Protein AF-R6AWK9-F1 (afdb_monomer)

Secondary structure (DSSP, 8-state):
-----S-SEEEEEEEETTEEEEEEEEGGGTTTPSPTT--EEEEEEEE-SS-SSPPHHHHHHHHHHHHHHHHHH-TTEEEEEEESSEEEEEEEES-HHHHHHHHHHHTT--SSEEEEEEEE-TT-HIIIIIIS--HHHHHHHHHHHHHHHHHHTT--SS--PPP-------

Nearest PDB structures (foldseek):
  2jgb-assembly1_A  TM=4.799E-01  e=4.694E-03  Homo sapiens
  5nvl-assembly1_A  TM=5.128E-01  e=9.005E-03  Homo sapiens
  5nvl-assembly2_C  TM=4.703E-01  e=2.323E-02  Homo sapiens
  2xqc-assembly1_A  TM=4.154E-01  e=2.064E-02  Deinococcus radiodurans
  7mp7-assembly1_A  TM=6.029E-01  e=1.847E-01  Thermus thermophilus

Mean predicted aligned error: 6.49 Å

Foldseek 3Di:
DDPPDDDQKDWFWDDDPNAIKIKIFRNVCPVCPPPPLQQKKKKKKKFFPPFWFQDPVSVVVVVVLVVVLCVLQPPQWTIWMDGRGIIMTIGGDRDVVSVVVNVVSCVVDDRIDIDMDMDGHRRPCCNPPPRDDDPVRVVVVVVVVVVVVCVVVVHDPDDDDDDDDDDDDD

Radius of gyration: 19.21 Å; Cα contacts (8 Å, |Δi|>4): 221; chains: 1; bounding box: 45×50×57 Å

pLDDT: mean 90.16, std 11.57, range [30.81, 98.31]

Structure (mmCIF, N/CA/C/O backbone):
data_AF-R6AWK9-F1
#
_entry.id   AF-R6AWK9-F1
#
loop_
_atom_site.group_PDB
_atom_site.id
_atom_site.type_symbol
_atom_site.label_atom_id
_atom_site.label_alt_id
_atom_site.label_comp_id
_atom_site.label_asym_id
_atom_site.label_entity_id
_atom_site.label_seq_id
_atom_site.pdbx_PDB_ins_code
_atom_site.Cartn_x
_atom_site.Cartn_y
_atom_site.Cartn_z
_atom_site.occupancy
_atom_site.B_iso_or_equiv
_atom_site.auth_seq_id
_atom_site.auth_comp_id
_atom_site.auth_asym_id
_atom_site.auth_atom_id
_atom_site.pdbx_PDB_model_num
ATOM 1 N N . MET A 1 1 ? -1.407 -30.445 -7.935 1.00 33.72 1 MET A N 1
ATOM 2 C CA . MET A 1 1 ? -0.566 -29.882 -6.856 1.00 33.72 1 MET A CA 1
ATOM 3 C C . MET A 1 1 ? 0.282 -28.760 -7.434 1.00 33.72 1 MET A C 1
ATOM 5 O O . MET A 1 1 ? 1.354 -29.015 -7.967 1.00 33.72 1 MET A O 1
ATOM 9 N N . THR A 1 2 ? -0.215 -27.529 -7.399 1.00 30.81 2 THR A N 1
ATOM 10 C CA . THR A 1 2 ? 0.524 -26.345 -7.852 1.00 30.81 2 THR A CA 1
ATOM 11 C C . THR A 1 2 ? 1.154 -25.680 -6.636 1.00 30.81 2 THR A C 1
ATOM 13 O O . THR A 1 2 ? 0.477 -25.080 -5.807 1.00 30.81 2 THR A O 1
ATOM 16 N N . LYS A 1 3 ? 2.473 -25.846 -6.503 1.00 36.47 3 LYS A N 1
ATOM 17 C CA . LYS A 1 3 ? 3.303 -25.050 -5.599 1.00 36.47 3 LYS A CA 1
ATOM 18 C C . LYS A 1 3 ? 3.297 -23.604 -6.100 1.00 36.47 3 LYS A C 1
ATOM 20 O O . LYS A 1 3 ? 4.103 -23.259 -6.959 1.00 36.47 3 LYS A O 1
ATOM 25 N N . THR A 1 4 ? 2.426 -22.763 -5.556 1.00 37.47 4 THR A N 1
ATOM 26 C CA . THR A 1 4 ? 2.504 -21.309 -5.746 1.00 37.47 4 THR A CA 1
ATOM 27 C C . THR A 1 4 ? 2.971 -20.680 -4.441 1.00 37.47 4 THR A C 1
ATOM 29 O O . THR A 1 4 ? 2.187 -20.155 -3.663 1.00 37.47 4 THR A O 1
ATOM 32 N N . SER A 1 5 ? 4.270 -20.768 -4.162 1.00 45.22 5 SER A N 1
ATOM 33 C CA . SER A 1 5 ? 4.887 -19.916 -3.144 1.00 45.22 5 SER A CA 1
ATOM 34 C C . SER A 1 5 ? 6.194 -19.348 -3.682 1.00 45.22 5 SER A C 1
ATOM 36 O O . SER A 1 5 ? 7.270 -19.925 -3.522 1.00 45.22 5 SER A O 1
ATOM 38 N N . LYS A 1 6 ? 6.083 -18.201 -4.345 1.00 45.41 6 LYS A N 1
ATOM 39 C CA . LYS A 1 6 ? 7.166 -17.235 -4.526 1.00 45.41 6 LYS A CA 1
ATOM 40 C C . LYS A 1 6 ? 6.517 -15.860 -4.389 1.00 45.41 6 LYS A C 1
ATOM 42 O O . LYS A 1 6 ? 5.801 -15.455 -5.289 1.00 45.41 6 LYS A O 1
ATOM 47 N N . ASN A 1 7 ? 6.677 -15.279 -3.197 1.00 53.97 7 ASN A N 1
ATOM 48 C CA . ASN A 1 7 ? 6.153 -14.001 -2.703 1.00 53.97 7 ASN A CA 1
ATOM 49 C C . ASN A 1 7 ? 4.772 -13.581 -3.220 1.00 53.97 7 ASN A C 1
ATOM 51 O O . ASN A 1 7 ? 4.637 -13.000 -4.287 1.00 53.97 7 ASN A O 1
ATOM 55 N N . ALA A 1 8 ? 3.757 -13.786 -2.375 1.00 85.25 8 ALA A N 1
ATOM 56 C CA . ALA A 1 8 ? 2.428 -13.204 -2.553 1.00 85.25 8 ALA A CA 1
ATOM 57 C C . ALA A 1 8 ? 2.466 -11.673 -2.721 1.00 85.25 8 ALA A C 1
ATOM 59 O O . ALA A 1 8 ? 1.568 -11.112 -3.325 1.00 85.25 8 ALA A O 1
ATOM 60 N N . TRP A 1 9 ? 3.513 -11.000 -2.244 1.00 93.38 9 TRP A N 1
ATOM 61 C CA . TRP A 1 9 ? 3.660 -9.552 -2.329 1.00 93.38 9 TRP A CA 1
ATOM 62 C C . TRP A 1 9 ? 4.438 -9.117 -3.569 1.00 93.38 9 TRP A C 1
ATOM 64 O O . TRP A 1 9 ? 5.547 -9.597 -3.807 1.00 93.38 9 TRP A O 1
ATOM 74 N N . LEU A 1 10 ? 3.878 -8.162 -4.310 1.00 94.81 10 LEU A N 1
ATOM 75 C CA . LEU A 1 10 ? 4.542 -7.480 -5.417 1.00 94.81 10 LEU A CA 1
ATOM 76 C C . LEU A 1 10 ? 4.878 -6.043 -5.027 1.00 94.81 10 LEU A C 1
ATOM 78 O O . LEU A 1 10 ? 4.034 -5.343 -4.469 1.00 94.81 10 LEU A O 1
ATOM 82 N N . GLU A 1 11 ? 6.079 -5.601 -5.392 1.00 95.00 11 GLU A N 1
ATOM 83 C CA . GLU A 1 11 ? 6.504 -4.204 -5.319 1.00 95.00 11 GLU A CA 1
ATOM 84 C C . GLU A 1 11 ? 6.742 -3.650 -6.719 1.00 95.00 11 GLU A C 1
ATOM 86 O O . GLU A 1 11 ? 7.346 -4.317 -7.561 1.00 95.00 11 GLU A O 1
ATOM 91 N N . TYR A 1 12 ? 6.271 -2.432 -6.971 1.00 94.69 1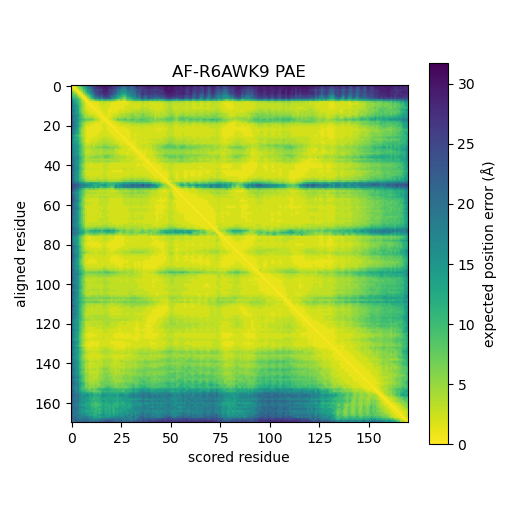2 TYR A N 1
ATOM 92 C CA . TYR A 1 12 ? 6.495 -1.754 -8.241 1.00 94.69 12 TYR A CA 1
ATOM 93 C C . TYR A 1 12 ? 6.446 -0.235 -8.080 1.00 94.69 12 TYR A C 1
ATOM 95 O O . TYR A 1 12 ? 5.699 0.286 -7.256 1.00 94.69 12 TYR A O 1
ATOM 103 N N . ASP A 1 13 ? 7.231 0.479 -8.882 1.00 93.56 13 ASP A N 1
ATOM 104 C CA . ASP A 1 13 ? 7.221 1.940 -8.903 1.00 93.56 13 ASP A CA 1
ATOM 105 C C . ASP A 1 13 ? 6.253 2.431 -9.998 1.00 93.56 13 ASP A C 1
ATOM 107 O O . ASP A 1 13 ? 6.212 1.883 -11.105 1.00 93.56 13 ASP A O 1
ATOM 111 N N . TRP A 1 14 ? 5.442 3.446 -9.695 1.00 93.62 14 TRP A N 1
ATOM 112 C CA . TRP A 1 14 ? 4.508 4.068 -10.635 1.00 93.62 14 TRP A CA 1
ATOM 113 C C . TRP A 1 14 ? 4.252 5.536 -10.285 1.00 93.62 14 TRP A C 1
ATOM 115 O O . TRP A 1 14 ? 4.554 5.991 -9.182 1.00 93.62 14 TRP A O 1
ATOM 125 N N . LYS A 1 15 ? 3.664 6.292 -11.217 1.00 92.50 15 LYS A N 1
ATOM 126 C CA . LYS A 1 15 ? 3.282 7.683 -10.961 1.00 92.50 15 LYS A CA 1
ATOM 127 C C . LYS A 1 15 ? 1.963 7.764 -10.192 1.00 92.50 15 LYS A C 1
ATOM 129 O O . LYS A 1 15 ? 0.977 7.143 -10.589 1.00 92.50 15 LYS A O 1
ATOM 134 N N . LEU A 1 16 ? 1.936 8.577 -9.141 1.00 90.62 16 LEU A N 1
ATOM 135 C CA . LEU A 1 16 ? 0.729 8.973 -8.418 1.00 90.62 16 LEU A CA 1
ATOM 136 C C . LEU A 1 16 ? 0.690 10.501 -8.360 1.00 90.62 16 LEU A C 1
ATOM 138 O O . LEU A 1 16 ? 1.648 11.118 -7.904 1.00 90.62 16 LEU A O 1
ATOM 142 N N . ASP A 1 17 ? -0.381 11.106 -8.877 1.00 87.44 17 ASP A N 1
ATOM 143 C CA . ASP A 1 17 ? -0.562 12.566 -8.936 1.00 87.44 17 ASP A CA 1
ATOM 144 C C . ASP A 1 17 ? 0.644 13.325 -9.533 1.00 87.44 17 ASP A C 1
ATOM 146 O O . ASP A 1 17 ? 1.016 14.411 -9.099 1.00 87.44 17 ASP A O 1
ATOM 150 N N . GLY A 1 18 ? 1.295 12.724 -10.537 1.00 87.19 18 GLY A N 1
ATOM 151 C CA . GLY A 1 18 ? 2.483 13.274 -11.206 1.00 87.19 18 GLY A CA 1
ATOM 152 C C . GLY A 1 18 ? 3.816 13.029 -10.482 1.00 87.19 18 GLY A C 1
ATOM 153 O O . GLY A 1 18 ? 4.871 13.196 -11.094 1.00 87.19 18 GLY A O 1
ATOM 154 N N . GLY A 1 19 ? 3.791 12.574 -9.226 1.00 90.81 19 GLY A N 1
ATOM 155 C CA . GLY A 1 19 ? 4.973 12.214 -8.439 1.00 90.81 19 GLY A CA 1
ATOM 156 C C . GLY A 1 19 ? 5.344 10.734 -8.540 1.00 90.81 19 GLY A C 1
ATOM 157 O O . GLY A 1 19 ? 4.528 9.902 -8.933 1.00 90.81 19 GLY A O 1
ATOM 158 N N . ASP A 1 20 ? 6.586 10.401 -8.185 1.00 94.31 20 ASP A N 1
ATOM 159 C CA . ASP A 1 20 ? 7.020 9.008 -8.041 1.00 94.31 20 ASP A CA 1
ATOM 160 C C . ASP A 1 20 ? 6.477 8.393 -6.753 1.00 94.31 20 ASP A C 1
ATOM 162 O O . ASP A 1 20 ? 6.555 8.989 -5.674 1.00 94.31 20 ASP A O 1
ATOM 166 N N . ALA A 1 21 ? 5.947 7.180 -6.875 1.00 96.50 21 ALA A N 1
ATOM 167 C CA . ALA A 1 21 ? 5.460 6.398 -5.759 1.00 96.50 21 ALA A CA 1
ATOM 168 C C . ALA A 1 21 ? 5.815 4.920 -5.937 1.00 96.50 21 ALA A C 1
ATOM 170 O O . ALA A 1 21 ? 5.833 4.385 -7.046 1.00 96.50 21 ALA A O 1
ATOM 171 N N . ARG A 1 22 ? 6.053 4.247 -4.819 1.00 96.88 22 ARG A N 1
ATOM 172 C CA . ARG A 1 22 ? 6.215 2.805 -4.736 1.00 96.88 22 ARG A CA 1
ATOM 173 C C . ARG A 1 22 ? 4.931 2.182 -4.225 1.00 96.88 22 ARG A C 1
ATOM 175 O O . ARG A 1 22 ? 4.391 2.593 -3.205 1.00 96.88 22 ARG A O 1
ATOM 182 N N . PHE A 1 23 ? 4.463 1.169 -4.925 1.00 97.50 23 PHE A N 1
ATOM 183 C CA . PHE A 1 23 ? 3.316 0.362 -4.557 1.00 97.50 23 PHE A CA 1
ATOM 184 C C . PHE A 1 23 ? 3.823 -0.966 -4.010 1.00 97.50 23 PHE A C 1
ATOM 186 O O . PHE A 1 23 ? 4.741 -1.561 -4.575 1.00 97.50 23 PHE A O 1
ATOM 193 N N . ARG A 1 24 ? 3.193 -1.454 -2.943 1.00 97.12 24 ARG A N 1
ATOM 194 C CA . ARG A 1 24 ? 3.345 -2.829 -2.463 1.00 97.12 24 ARG A CA 1
ATOM 195 C C . ARG A 1 24 ? 1.955 -3.421 -2.279 1.00 97.12 24 ARG A C 1
ATOM 197 O O . ARG A 1 24 ? 1.129 -2.814 -1.607 1.00 97.12 24 ARG A O 1
ATOM 204 N N . VAL A 1 25 ? 1.681 -4.584 -2.859 1.00 97.00 25 VAL A N 1
ATOM 205 C CA . VAL A 1 25 ? 0.333 -5.181 -2.863 1.00 97.00 25 VAL A CA 1
ATOM 206 C C . VAL A 1 25 ? 0.386 -6.696 -2.705 1.00 97.00 25 VAL A C 1
ATOM 208 O O . VAL A 1 25 ? 1.285 -7.346 -3.242 1.00 97.00 25 VAL A O 1
ATOM 211 N N . ASP A 1 26 ? -0.570 -7.256 -1.963 1.00 95.19 26 ASP A N 1
ATOM 212 C CA . ASP A 1 26 ? -0.749 -8.702 -1.847 1.00 95.19 26 ASP A CA 1
ATOM 213 C C . ASP A 1 26 ? -1.480 -9.233 -3.087 1.00 95.19 26 ASP A C 1
ATOM 215 O O . ASP A 1 26 ? -2.690 -9.074 -3.247 1.00 95.19 26 ASP A O 1
ATOM 219 N N . MET A 1 27 ? -0.736 -9.873 -3.981 1.00 94.12 27 MET A N 1
ATOM 220 C CA . MET A 1 27 ? -1.225 -10.492 -5.210 1.00 94.12 27 MET A CA 1
ATOM 221 C C . MET A 1 27 ? -2.027 -11.771 -4.954 1.00 94.12 27 MET A C 1
ATOM 223 O O . MET A 1 27 ? -2.771 -12.203 -5.834 1.00 94.12 27 MET A O 1
ATOM 227 N N . SER A 1 28 ? -1.895 -12.397 -3.779 1.00 92.56 28 SER A N 1
ATOM 228 C CA . SER A 1 28 ? -2.603 -13.646 -3.471 1.00 92.56 28 SER A CA 1
ATOM 229 C C . SER A 1 28 ? -4.107 -13.450 -3.279 1.00 92.56 28 SER A C 1
ATOM 231 O O . SER A 1 28 ? -4.873 -14.404 -3.406 1.00 92.56 28 SER A O 1
ATOM 233 N N . LEU A 1 29 ? -4.541 -12.210 -3.032 1.00 92.50 29 LEU A N 1
ATOM 234 C CA . LEU A 1 29 ? -5.946 -11.872 -2.825 1.00 92.50 29 LEU A CA 1
ATOM 235 C C . LEU A 1 29 ? -6.742 -11.775 -4.130 1.00 92.50 29 LEU A C 1
ATOM 237 O O . LEU A 1 29 ? -7.963 -11.848 -4.077 1.00 92.50 29 LEU A O 1
ATOM 241 N N . TYR A 1 30 ? -6.100 -11.681 -5.299 1.00 91.81 30 TYR A N 1
ATOM 242 C CA . TYR A 1 30 ? -6.796 -11.425 -6.568 1.00 91.81 30 TYR A CA 1
ATOM 243 C C . TYR A 1 30 ? -7.919 -12.422 -6.881 1.00 91.81 30 TYR A C 1
ATOM 245 O O . TYR A 1 30 ? -8.953 -12.032 -7.414 1.00 91.81 30 TYR A O 1
ATOM 253 N N . THR A 1 31 ? -7.736 -13.704 -6.547 1.00 90.06 31 THR A N 1
ATOM 254 C CA . THR A 1 31 ? -8.732 -14.750 -6.830 1.00 90.06 31 THR A CA 1
ATOM 255 C C . THR A 1 31 ? -9.849 -14.827 -5.797 1.00 90.06 31 THR A C 1
ATOM 257 O O . THR A 1 31 ? -10.912 -15.354 -6.106 1.00 90.06 31 THR A O 1
ATOM 260 N N . ASN A 1 32 ? -9.599 -14.349 -4.575 1.00 90.00 32 ASN A N 1
ATOM 261 C CA . ASN A 1 32 ? -10.479 -14.559 -3.421 1.00 90.00 32 ASN A CA 1
ATOM 262 C C . ASN A 1 32 ? -11.097 -13.252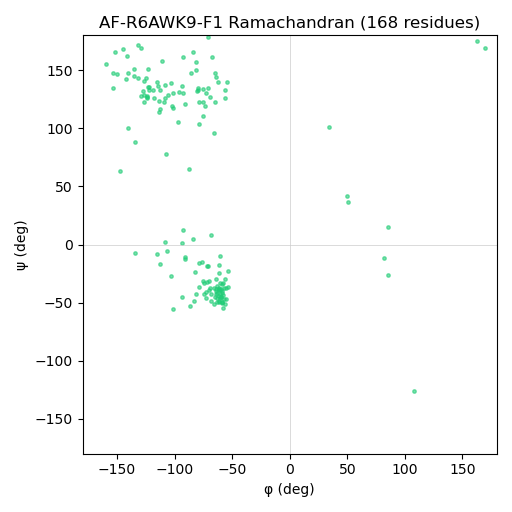 -2.896 1.00 90.00 32 ASN A C 1
ATOM 264 O O . ASN A 1 32 ? -11.943 -13.296 -2.010 1.00 90.00 32 ASN A O 1
ATOM 268 N N . ALA A 1 33 ? -10.661 -12.101 -3.408 1.00 91.38 33 ALA A N 1
ATOM 269 C CA . ALA A 1 33 ? -11.240 -10.799 -3.132 1.00 91.38 33 ALA A CA 1
ATOM 270 C C . ALA A 1 33 ? -12.429 -10.511 -4.074 1.00 91.38 33 ALA A C 1
ATOM 272 O O . ALA A 1 33 ? -12.381 -10.890 -5.246 1.00 91.38 33 ALA A O 1
ATOM 273 N N . PRO A 1 34 ? -13.456 -9.768 -3.628 1.00 94.69 34 PRO A N 1
ATOM 274 C CA . PRO A 1 34 ? -13.715 -9.352 -2.248 1.00 94.69 34 PRO A CA 1
ATOM 275 C C . PRO A 1 34 ? -13.949 -10.540 -1.308 1.00 94.69 34 PRO A C 1
ATOM 277 O O . PRO A 1 34 ? -14.636 -11.490 -1.673 1.00 94.69 34 PRO A O 1
ATOM 280 N N . ILE A 1 35 ? -13.404 -10.470 -0.092 1.00 92.62 35 ILE A N 1
ATOM 281 C CA . ILE A 1 35 ? -13.661 -11.479 0.943 1.00 92.62 35 ILE A CA 1
ATOM 282 C C . ILE A 1 35 ? -15.019 -11.183 1.587 1.00 92.62 35 ILE A C 1
ATOM 284 O O . ILE A 1 35 ? -15.300 -10.037 1.946 1.00 92.62 35 ILE A O 1
ATOM 288 N N . GLU A 1 36 ? -15.852 -12.212 1.744 1.00 90.56 36 GLU A N 1
ATOM 289 C CA . GLU A 1 36 ? -17.156 -12.095 2.401 1.00 90.56 36 GLU A CA 1
ATOM 290 C C . GLU A 1 36 ? -17.010 -11.525 3.824 1.00 90.56 36 GLU A C 1
ATOM 292 O O . GLU A 1 36 ? -16.136 -11.932 4.586 1.00 90.56 36 GLU A O 1
ATOM 297 N N . GLY A 1 37 ? -17.842 -10.536 4.163 1.00 90.06 37 GLY A N 1
ATOM 298 C CA . GLY A 1 37 ? -17.784 -9.809 5.436 1.00 90.06 37 GLY A CA 1
ATOM 299 C C . GLY A 1 37 ? -16.796 -8.634 5.466 1.00 90.06 37 GLY A C 1
ATOM 300 O O . GLY A 1 37 ? -17.051 -7.658 6.163 1.00 90.06 37 GLY A O 1
ATOM 301 N N . CYS A 1 38 ? -15.734 -8.642 4.655 1.00 93.38 38 CYS A N 1
ATOM 302 C CA . CYS A 1 38 ? -14.733 -7.570 4.621 1.00 93.38 38 CYS A CA 1
ATOM 303 C C . CYS A 1 38 ? -15.121 -6.444 3.647 1.00 93.38 38 CYS A C 1
ATOM 305 O O . CYS A 1 38 ? -14.462 -6.236 2.628 1.00 93.38 38 CYS A O 1
ATOM 307 N N . ALA A 1 39 ? -16.213 -5.730 3.917 1.00 94.25 39 ALA A N 1
ATOM 308 C CA . ALA A 1 39 ? -16.730 -4.697 3.013 1.00 94.25 39 ALA A CA 1
ATOM 309 C C . ALA A 1 39 ? -16.186 -3.286 3.288 1.00 94.25 39 ALA A C 1
ATOM 311 O O . ALA A 1 39 ? -16.394 -2.395 2.468 1.00 94.25 39 ALA A O 1
ATOM 312 N N . GLU A 1 40 ? -15.493 -3.067 4.404 1.00 96.69 40 GLU A N 1
ATOM 313 C CA . GLU A 1 40 ? -15.051 -1.736 4.821 1.00 96.69 40 GLU A CA 1
ATOM 314 C C . GLU A 1 40 ? -13.571 -1.522 4.498 1.00 96.69 40 GLU A C 1
ATOM 316 O O . GLU A 1 40 ? -12.693 -2.203 5.033 1.00 96.69 40 GLU A O 1
ATOM 321 N N . LEU A 1 41 ? -13.293 -0.549 3.626 1.00 97.69 41 LEU A N 1
ATOM 322 C CA . LEU A 1 41 ? -11.943 -0.078 3.353 1.00 97.69 41 LEU A CA 1
ATOM 323 C C . LEU A 1 41 ? -11.505 0.864 4.468 1.00 97.69 41 LEU A C 1
ATOM 325 O O . LEU A 1 41 ? -12.089 1.930 4.665 1.00 97.69 41 LEU A O 1
ATOM 329 N N . VAL A 1 42 ? -10.396 0.526 5.110 1.00 97.44 42 VAL A N 1
ATOM 330 C CA . VAL A 1 42 ? -9.696 1.404 6.039 1.00 97.44 42 VAL A CA 1
ATOM 331 C C . VAL A 1 42 ? -8.350 1.790 5.461 1.00 97.44 42 VAL A C 1
ATOM 333 O O . VAL A 1 42 ? -7.591 0.939 4.998 1.00 97.44 42 VAL A O 1
ATOM 336 N N . PHE A 1 43 ? -8.030 3.080 5.515 1.00 97.38 43 PHE A N 1
ATOM 337 C CA . PHE A 1 43 ? -6.723 3.575 5.109 1.00 97.38 43 PHE A CA 1
ATOM 338 C C . PHE A 1 43 ? -6.068 4.413 6.202 1.00 97.38 43 PHE A C 1
ATOM 340 O O . PHE A 1 43 ? -6.715 5.203 6.893 1.00 97.38 43 PHE A O 1
ATOM 347 N N . ILE A 1 44 ? -4.758 4.227 6.349 1.00 98.00 44 ILE A N 1
ATOM 348 C CA . ILE A 1 44 ? -3.911 4.971 7.278 1.00 98.00 44 ILE A CA 1
ATOM 349 C C . ILE A 1 44 ? -2.957 5.810 6.444 1.00 98.00 44 ILE A C 1
ATOM 351 O O . ILE A 1 44 ? -2.102 5.264 5.752 1.00 98.00 44 ILE A O 1
ATOM 355 N N . TYR A 1 45 ? -3.104 7.125 6.522 1.00 97.69 45 TYR A N 1
ATOM 356 C CA . TYR A 1 45 ? -2.205 8.093 5.907 1.00 97.69 45 TYR A CA 1
ATOM 357 C C . TYR A 1 45 ? -1.185 8.573 6.937 1.00 97.69 45 TYR A C 1
ATOM 359 O O . TYR A 1 45 ? -1.569 8.998 8.029 1.00 97.69 45 TYR A O 1
ATOM 367 N N . CYS A 1 46 ? 0.092 8.556 6.568 1.00 97.38 46 CYS A N 1
ATOM 368 C CA . CYS A 1 46 ? 1.220 8.999 7.376 1.00 97.38 46 CYS A CA 1
ATOM 369 C C . CYS A 1 46 ? 2.060 10.022 6.598 1.00 97.38 46 CYS A C 1
ATOM 371 O O . CYS A 1 46 ? 2.492 9.747 5.482 1.00 97.38 46 CYS A O 1
ATOM 373 N N . ALA A 1 47 ? 2.347 11.174 7.204 1.00 96.12 47 ALA A N 1
ATOM 374 C CA . ALA A 1 47 ? 3.246 12.193 6.656 1.00 96.12 47 ALA A CA 1
ATOM 375 C C . ALA A 1 47 ? 4.053 12.895 7.764 1.00 96.12 47 ALA A C 1
ATOM 377 O O . ALA A 1 47 ? 3.756 12.741 8.956 1.00 96.12 47 ALA A O 1
ATOM 378 N N . SER A 1 48 ? 5.072 13.668 7.375 1.00 94.88 48 SER A N 1
ATOM 379 C CA . SER A 1 48 ? 5.820 14.516 8.313 1.00 94.88 48 SER A CA 1
ATOM 380 C C . SER A 1 48 ? 4.927 15.619 8.888 1.00 94.88 48 SER A C 1
ATOM 382 O O . SER A 1 48 ? 4.051 16.137 8.198 1.00 94.88 48 SER A O 1
ATOM 384 N N . LEU A 1 49 ? 5.186 16.005 10.142 1.00 91.19 49 LEU A N 1
ATOM 385 C CA . LEU A 1 49 ? 4.607 17.210 10.748 1.00 91.19 49 LEU A CA 1
ATOM 386 C C . LEU A 1 49 ? 5.257 18.499 10.238 1.00 91.19 49 LEU A C 1
ATOM 388 O O . LEU A 1 49 ? 4.618 19.545 10.257 1.00 91.19 49 LEU A O 1
ATOM 392 N N . SER A 1 50 ? 6.549 18.430 9.899 1.00 80.88 50 SER A N 1
ATOM 393 C CA . SER A 1 50 ? 7.373 19.619 9.673 1.00 80.88 50 SER A CA 1
ATOM 394 C C . SER A 1 50 ? 7.419 20.041 8.214 1.00 80.88 50 SER A C 1
ATOM 396 O O . SER A 1 50 ? 7.289 21.227 7.973 1.00 80.88 50 SER A O 1
ATOM 398 N N . GLU A 1 51 ? 7.609 19.095 7.285 1.00 76.06 51 GLU A N 1
ATOM 399 C CA . GLU A 1 51 ? 7.514 19.254 5.823 1.00 76.06 51 GLU A CA 1
ATOM 400 C C . GLU A 1 51 ? 8.054 17.990 5.129 1.00 76.06 51 GLU A C 1
ATOM 402 O O . GLU A 1 51 ? 8.639 17.115 5.769 1.00 76.06 51 GLU A O 1
ATOM 407 N N . GLN A 1 52 ? 7.841 17.883 3.816 1.00 80.44 52 GLN A N 1
ATOM 408 C CA . GLN A 1 52 ? 8.336 16.785 2.981 1.00 80.44 52 GLN A CA 1
ATOM 409 C C . GLN A 1 52 ? 9.813 17.009 2.592 1.00 80.44 52 GLN A C 1
ATOM 411 O O . GLN A 1 52 ? 10.225 18.156 2.424 1.00 80.44 52 GLN A O 1
ATOM 416 N N . PRO A 1 53 ? 10.612 15.949 2.377 1.00 91.94 53 PRO A N 1
ATOM 417 C CA . PRO A 1 53 ? 10.244 14.537 2.439 1.00 91.94 53 PRO A CA 1
ATOM 418 C C . PRO A 1 53 ? 10.278 13.954 3.861 1.00 91.94 53 PRO A C 1
ATOM 420 O O . PRO A 1 53 ? 10.883 14.519 4.772 1.00 91.94 53 PRO A O 1
ATOM 423 N N . LEU A 1 54 ? 9.674 12.775 4.030 1.00 93.19 54 LEU A N 1
ATOM 424 C CA . LEU A 1 54 ? 9.784 11.973 5.252 1.00 93.19 54 LEU A CA 1
ATOM 425 C C . LEU A 1 54 ? 11.253 11.677 5.594 1.00 93.19 54 LEU A C 1
ATOM 427 O O . LEU A 1 54 ? 12.009 11.125 4.792 1.00 93.19 54 LEU A O 1
ATOM 431 N N . LYS A 1 55 ? 11.663 12.004 6.821 1.00 93.88 55 LYS A N 1
ATOM 432 C CA . LYS A 1 55 ? 13.026 11.767 7.319 1.00 93.88 55 LYS A CA 1
ATOM 433 C C . LYS A 1 55 ? 13.192 10.318 7.777 1.00 93.88 55 LYS A C 1
ATOM 435 O O . LYS A 1 55 ? 12.246 9.674 8.221 1.00 93.88 55 LYS A O 1
ATOM 440 N N . ALA A 1 56 ? 14.428 9.817 7.809 1.00 93.38 56 ALA A N 1
ATOM 441 C CA . ALA A 1 56 ? 14.725 8.438 8.226 1.00 93.38 56 ALA A CA 1
ATOM 442 C C . ALA A 1 56 ? 14.152 8.059 9.611 1.00 93.38 56 ALA A C 1
ATOM 444 O O . ALA A 1 56 ? 13.709 6.930 9.820 1.00 93.38 56 ALA A O 1
ATOM 445 N N . GLY A 1 57 ? 14.136 8.996 10.566 1.00 94.44 57 GLY A N 1
ATOM 446 C CA . GLY A 1 57 ? 13.527 8.774 11.883 1.00 94.44 57 GLY A CA 1
ATOM 447 C C . GLY A 1 57 ? 11.996 8.677 11.850 1.00 94.44 57 GLY A C 1
ATOM 448 O O . GLY A 1 57 ? 11.415 7.952 12.657 1.00 94.44 57 GLY A O 1
ATOM 449 N N . GLU A 1 58 ? 11.353 9.379 10.918 1.00 95.50 58 GLU A N 1
ATOM 450 C CA . GLU A 1 58 ? 9.908 9.323 10.682 1.00 95.50 58 GLU A CA 1
ATOM 451 C C . GLU A 1 58 ? 9.532 8.025 9.968 1.00 95.50 58 GLU A C 1
ATOM 453 O O . GLU A 1 58 ? 8.612 7.350 10.415 1.00 95.50 58 GLU A O 1
ATOM 458 N N . LEU A 1 59 ? 10.309 7.605 8.964 1.00 95.88 59 LEU A N 1
ATOM 459 C CA . LEU A 1 59 ? 10.127 6.322 8.275 1.00 95.88 59 LEU A CA 1
ATOM 460 C C . LEU A 1 59 ? 10.163 5.141 9.253 1.00 95.88 59 LEU A C 1
ATOM 462 O O . LEU A 1 59 ? 9.203 4.385 9.344 1.00 95.88 59 LEU A O 1
ATOM 466 N N . ARG A 1 60 ? 11.194 5.058 10.106 1.00 96.19 60 ARG A N 1
ATOM 467 C CA . ARG A 1 60 ? 11.283 4.009 11.146 1.00 96.19 60 ARG A CA 1
ATOM 468 C C . ARG A 1 60 ? 10.089 4.016 12.104 1.00 96.19 60 ARG A C 1
ATOM 470 O O . ARG A 1 60 ? 9.688 2.977 12.630 1.00 96.19 60 ARG A O 1
ATOM 477 N N . ARG A 1 61 ? 9.540 5.200 12.383 1.00 96.06 61 ARG A N 1
ATOM 478 C CA . ARG A 1 61 ? 8.365 5.359 13.243 1.00 96.06 61 ARG A CA 1
ATOM 479 C C . ARG A 1 61 ? 7.097 4.889 12.538 1.00 96.06 61 ARG A C 1
ATOM 481 O O . ARG A 1 61 ? 6.300 4.211 13.183 1.00 96.06 61 ARG A O 1
ATOM 488 N N . ILE A 1 62 ? 6.942 5.197 11.250 1.00 97.00 62 ILE A N 1
ATOM 489 C CA . ILE A 1 62 ? 5.867 4.677 10.399 1.00 97.00 62 ILE A CA 1
ATOM 490 C C . ILE A 1 62 ? 5.939 3.149 10.364 1.00 97.00 62 ILE A C 1
ATOM 492 O O . ILE A 1 62 ? 4.952 2.505 10.712 1.00 97.00 62 ILE A O 1
ATOM 496 N N . ASP A 1 63 ? 7.106 2.566 10.083 1.00 96.31 63 ASP A N 1
ATOM 497 C CA . ASP A 1 63 ? 7.289 1.109 10.046 1.00 96.31 63 ASP A CA 1
ATOM 498 C C . ASP A 1 63 ? 6.863 0.454 11.367 1.00 96.31 63 ASP A C 1
ATOM 500 O O . ASP A 1 63 ? 6.094 -0.507 11.390 1.00 96.31 63 ASP A O 1
ATOM 504 N N . SER A 1 64 ? 7.297 1.019 12.499 1.00 96.44 64 SER A N 1
ATOM 505 C CA . SER A 1 64 ? 6.916 0.530 13.828 1.00 96.44 64 SER A CA 1
ATOM 506 C C . SER A 1 64 ? 5.420 0.697 14.125 1.00 96.44 64 SER A C 1
ATOM 508 O O . SER A 1 64 ? 4.806 -0.148 14.784 1.00 96.44 64 SER A O 1
ATOM 510 N N . LEU A 1 65 ? 4.806 1.792 13.670 1.00 96.50 65 LEU A N 1
ATOM 511 C CA . LEU A 1 65 ? 3.377 2.044 13.832 1.00 96.50 65 LEU A CA 1
ATOM 512 C C . LEU A 1 65 ? 2.555 1.025 13.043 1.00 96.50 65 LEU A C 1
ATOM 514 O O . LEU A 1 65 ? 1.694 0.360 13.617 1.00 96.50 65 LEU A O 1
ATOM 518 N N . ILE A 1 66 ? 2.876 0.850 11.765 1.00 96.06 66 ILE A N 1
ATOM 519 C CA . ILE A 1 66 ? 2.154 -0.039 10.861 1.00 96.06 66 ILE A CA 1
ATOM 520 C C . ILE A 1 66 ? 2.374 -1.505 11.222 1.00 96.06 66 ILE A C 1
ATOM 522 O O . ILE A 1 66 ? 1.408 -2.262 11.228 1.00 96.06 66 ILE A O 1
ATOM 526 N N . ALA A 1 67 ? 3.576 -1.907 11.647 1.00 95.44 67 ALA A N 1
ATOM 527 C CA . ALA A 1 67 ? 3.810 -3.258 12.158 1.00 95.44 67 ALA A CA 1
ATOM 528 C C . ALA A 1 67 ? 2.892 -3.595 13.349 1.00 95.44 67 ALA A C 1
ATOM 530 O O . ALA A 1 67 ? 2.389 -4.716 13.455 1.00 95.44 67 ALA A O 1
ATOM 531 N N . ARG A 1 68 ? 2.615 -2.624 14.233 1.00 95.50 68 ARG A N 1
ATOM 532 C CA . ARG A 1 68 ? 1.652 -2.804 15.333 1.00 95.50 68 ARG A CA 1
ATOM 533 C C . ARG A 1 68 ? 0.209 -2.885 14.830 1.00 95.50 68 ARG A C 1
ATOM 535 O O . ARG A 1 68 ? -0.537 -3.710 15.351 1.00 95.50 68 ARG A O 1
ATOM 542 N N . CYS A 1 69 ? -0.171 -2.084 13.832 1.00 94.88 69 CYS A N 1
ATOM 543 C CA . CYS A 1 69 ? -1.492 -2.164 13.196 1.00 94.88 69 CYS A CA 1
ATOM 544 C C . CYS A 1 69 ? -1.716 -3.530 12.536 1.00 94.88 69 CYS A C 1
ATOM 546 O O . CYS A 1 69 ? -2.707 -4.190 12.831 1.00 94.88 69 CYS A O 1
ATOM 548 N N . ILE A 1 70 ? -0.761 -3.997 11.725 1.00 93.25 70 ILE A N 1
ATOM 549 C CA . ILE A 1 70 ? -0.814 -5.308 11.062 1.00 93.25 70 ILE A CA 1
ATOM 550 C C . ILE A 1 70 ? -0.900 -6.426 12.102 1.00 93.25 70 ILE A C 1
ATOM 552 O O . ILE A 1 70 ? -1.751 -7.299 11.988 1.00 93.25 70 ILE A O 1
ATOM 556 N N . LYS A 1 71 ? -0.092 -6.377 13.170 1.00 92.19 71 LYS A N 1
ATOM 557 C CA . LYS A 1 71 ? -0.162 -7.369 14.257 1.00 92.19 71 LYS A CA 1
ATOM 558 C C . LYS A 1 71 ? -1.525 -7.388 14.960 1.00 92.19 71 LYS A C 1
ATOM 560 O O . LYS A 1 71 ? -1.930 -8.434 15.458 1.00 92.19 71 LYS A O 1
ATOM 565 N N . LYS A 1 72 ? -2.196 -6.236 15.063 1.00 89.56 72 LYS A N 1
ATOM 566 C CA . LYS A 1 72 ? -3.498 -6.102 15.728 1.00 89.56 72 LYS A CA 1
ATOM 567 C C . LYS A 1 72 ? -4.649 -6.591 14.849 1.00 89.56 72 LYS A C 1
ATOM 569 O O . LYS A 1 72 ? -5.596 -7.144 15.394 1.00 89.56 72 LYS A O 1
ATOM 574 N N . LEU A 1 73 ? -4.564 -6.358 13.540 1.00 85.69 73 LEU A N 1
ATOM 575 C CA . LEU A 1 73 ? -5.607 -6.722 12.586 1.00 85.69 73 LEU A CA 1
ATOM 576 C C . LEU A 1 73 ? -5.446 -8.155 12.082 1.00 85.69 73 LEU A C 1
ATOM 578 O O . LEU A 1 73 ? -6.362 -8.945 12.262 1.00 85.69 73 LEU A O 1
ATOM 582 N N . GLY A 1 74 ? -4.264 -8.521 11.578 1.00 79.38 74 GLY A N 1
ATOM 583 C CA . GLY A 1 74 ? -4.015 -9.817 10.956 1.00 79.38 74 GLY A CA 1
ATOM 584 C C . GLY A 1 74 ? -3.864 -9.722 9.435 1.00 79.38 74 GLY A C 1
ATOM 585 O O . GLY A 1 74 ? -2.999 -9.001 8.935 1.00 79.38 74 GLY A O 1
ATOM 586 N N . LYS A 1 75 ? -4.653 -10.518 8.703 1.00 78.25 75 LYS A N 1
ATOM 587 C CA . LYS A 1 75 ? -4.562 -10.727 7.241 1.00 78.25 75 LYS A CA 1
ATOM 588 C C . LYS A 1 75 ? -5.290 -9.662 6.406 1.00 78.25 75 LYS A C 1
ATOM 590 O O . LYS A 1 75 ? -5.368 -9.780 5.192 1.00 78.25 75 LYS A O 1
ATOM 595 N N . GLU A 1 76 ? -5.829 -8.639 7.050 1.00 87.81 76 GLU A N 1
ATOM 596 C CA . GLU A 1 76 ? -6.643 -7.578 6.459 1.00 87.81 76 GLU A CA 1
ATOM 597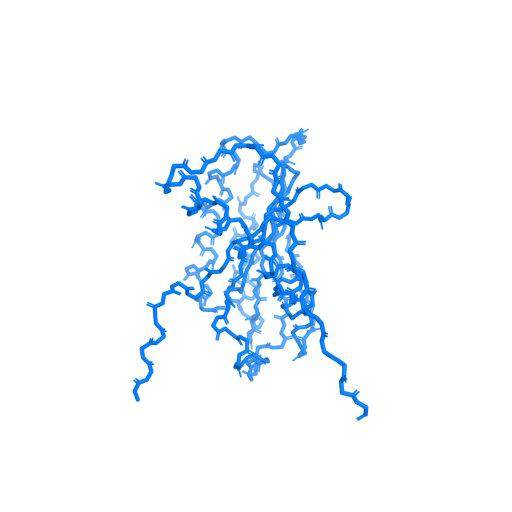 C C . GLU A 1 76 ? -5.800 -6.556 5.698 1.00 87.81 76 GLU A C 1
ATOM 599 O O . GLU A 1 76 ? -6.345 -5.763 4.939 1.00 87.81 76 GLU A O 1
ATOM 604 N N . TYR A 1 77 ? -4.481 -6.546 5.911 1.00 94.75 77 TYR A N 1
ATOM 605 C CA . TYR A 1 77 ? -3.555 -5.665 5.211 1.00 94.75 77 TYR A CA 1
ATOM 606 C C . TYR A 1 77 ? -3.357 -6.117 3.764 1.00 94.75 77 TYR A C 1
ATOM 608 O O . TYR A 1 77 ? -2.854 -7.212 3.526 1.00 94.75 77 TYR A O 1
ATOM 616 N N . VAL A 1 78 ? -3.700 -5.253 2.805 1.00 95.75 78 VAL A N 1
ATOM 617 C CA . VAL A 1 78 ? -3.686 -5.609 1.374 1.00 95.75 78 VAL A CA 1
ATOM 618 C C . VAL A 1 78 ? -2.626 -4.871 0.562 1.00 95.75 78 VAL A C 1
ATOM 620 O O . VAL A 1 78 ? -2.308 -5.286 -0.553 1.00 95.75 78 VAL A O 1
ATOM 623 N N . GLY A 1 79 ? -2.070 -3.780 1.094 1.00 96.94 79 GLY A N 1
ATOM 624 C CA . GLY A 1 79 ? -1.037 -3.018 0.401 1.00 96.94 79 GLY A CA 1
ATOM 625 C C . GLY A 1 79 ? -0.799 -1.612 0.916 1.00 96.94 79 GLY A C 1
ATOM 626 O O . GLY A 1 79 ? -1.509 -1.108 1.787 1.00 96.94 79 GLY A O 1
ATOM 627 N N . CYS A 1 80 ? 0.215 -0.972 0.344 1.00 97.88 80 CYS A N 1
ATOM 628 C CA . CYS A 1 80 ? 0.558 0.416 0.596 1.00 97.88 80 CYS A CA 1
ATOM 629 C C . CYS A 1 80 ? 1.004 1.141 -0.673 1.00 97.88 80 CYS A C 1
ATOM 631 O O . CYS A 1 80 ? 1.364 0.530 -1.684 1.00 97.88 80 CYS A O 1
ATOM 633 N N . ILE A 1 81 ? 0.970 2.467 -0.579 1.00 98.31 81 ILE A N 1
ATOM 634 C CA . ILE A 1 81 ? 1.592 3.389 -1.517 1.00 98.31 81 ILE A CA 1
ATOM 635 C C . ILE A 1 81 ? 2.528 4.295 -0.725 1.00 98.31 81 ILE A C 1
ATOM 637 O O . ILE A 1 81 ? 2.117 4.897 0.265 1.00 98.31 81 ILE A O 1
ATOM 641 N N . GLU A 1 82 ? 3.774 4.390 -1.158 1.00 97.69 82 GLU A N 1
ATOM 642 C CA . GLU A 1 82 ? 4.8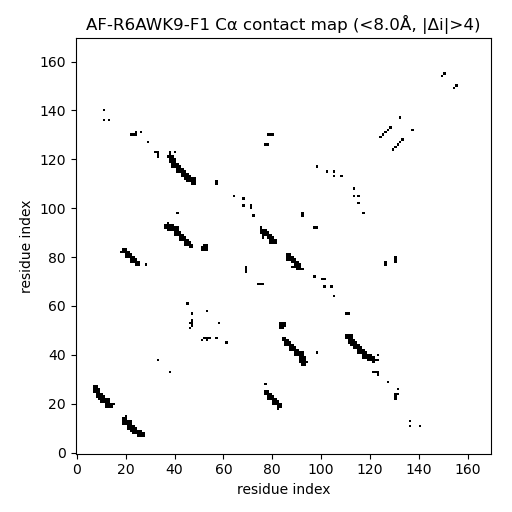46 5.113 -0.484 1.00 97.69 82 GLU A CA 1
ATOM 643 C C . GLU A 1 82 ? 5.437 6.136 -1.450 1.00 97.69 82 GLU A C 1
ATOM 645 O O . GLU A 1 82 ? 5.837 5.803 -2.561 1.00 97.69 82 GLU A O 1
ATOM 650 N N . SER A 1 83 ? 5.499 7.394 -1.043 1.00 95.62 83 SER A N 1
ATOM 651 C CA . SER A 1 83 ? 6.185 8.455 -1.771 1.00 95.62 83 SER A CA 1
ATOM 652 C C . SER A 1 83 ? 7.076 9.238 -0.816 1.00 95.62 83 SER A C 1
ATOM 654 O O . SER A 1 83 ? 7.001 9.092 0.405 1.00 95.62 83 SER A O 1
ATOM 656 N N . ALA A 1 84 ? 7.904 10.128 -1.363 1.00 92.75 84 ALA A N 1
ATOM 657 C CA . ALA A 1 84 ? 8.715 11.033 -0.549 1.00 92.75 84 ALA A CA 1
ATOM 658 C C . ALA A 1 84 ? 7.854 11.884 0.410 1.00 92.75 84 ALA A C 1
ATOM 660 O O . ALA A 1 84 ? 8.296 12.250 1.499 1.00 92.75 84 ALA A O 1
ATOM 661 N N . ALA A 1 85 ? 6.618 12.175 0.001 1.00 91.88 85 ALA A N 1
ATOM 662 C CA . ALA A 1 85 ? 5.671 13.020 0.707 1.00 91.88 85 ALA A CA 1
ATOM 663 C C . ALA A 1 85 ? 4.923 12.300 1.836 1.00 91.88 85 ALA A C 1
ATOM 665 O O . ALA A 1 85 ? 4.670 12.884 2.894 1.00 91.88 85 ALA A O 1
ATOM 666 N N . MET A 1 86 ? 4.498 11.063 1.574 1.00 94.69 86 MET A N 1
ATOM 667 C CA . MET A 1 86 ? 3.532 10.356 2.406 1.00 94.69 86 MET A CA 1
ATOM 668 C C . MET A 1 86 ? 3.594 8.851 2.193 1.00 94.69 86 MET A C 1
ATOM 670 O O . MET A 1 86 ? 3.973 8.371 1.127 1.00 94.69 86 MET A O 1
ATOM 674 N N . HIS A 1 87 ? 3.162 8.112 3.205 1.00 97.38 87 HIS A N 1
ATOM 675 C CA . HIS A 1 87 ? 2.879 6.691 3.094 1.00 97.38 87 HIS A CA 1
ATOM 676 C C . HIS A 1 87 ? 1.398 6.455 3.403 1.00 97.38 87 HIS A C 1
ATOM 678 O O . HIS A 1 87 ? 0.890 6.948 4.413 1.00 97.38 87 HIS A O 1
ATOM 684 N N . GLN A 1 88 ? 0.713 5.679 2.568 1.00 98.25 88 GLN A N 1
ATOM 685 C CA . GLN A 1 88 ? -0.680 5.298 2.763 1.00 98.25 88 GLN A CA 1
ATOM 686 C C . GLN A 1 88 ? -0.834 3.779 2.754 1.00 98.25 88 GLN A C 1
ATOM 688 O O . GLN A 1 88 ? -0.420 3.114 1.809 1.00 98.25 88 GLN A O 1
ATOM 693 N N . TYR A 1 89 ? -1.454 3.237 3.798 1.00 98.31 89 TYR A N 1
ATOM 694 C CA . TYR A 1 89 ? -1.626 1.801 4.025 1.00 98.31 89 TYR A CA 1
ATOM 695 C C . TYR A 1 89 ? -3.103 1.436 3.973 1.00 98.31 89 TYR A C 1
ATOM 697 O O . TYR A 1 89 ? -3.920 2.177 4.514 1.00 98.31 89 TYR A O 1
ATOM 705 N N . TYR A 1 90 ? -3.435 0.301 3.364 1.00 98.06 90 TYR A N 1
ATOM 706 C CA . TYR A 1 90 ? -4.810 -0.100 3.076 1.00 98.06 90 TYR A CA 1
ATOM 707 C C . TYR A 1 90 ? -5.150 -1.445 3.710 1.00 98.06 90 TYR A C 1
ATOM 709 O O . TYR A 1 90 ? -4.377 -2.406 3.629 1.00 98.06 90 TYR A O 1
ATOM 717 N N . PHE A 1 91 ? -6.334 -1.502 4.313 1.00 97.06 91 PHE A N 1
ATOM 718 C CA . PHE A 1 91 ? -6.877 -2.666 4.993 1.00 97.06 91 PHE A CA 1
ATOM 719 C C . PHE A 1 91 ? -8.344 -2.863 4.604 1.00 97.06 91 PHE A C 1
ATOM 721 O O . PHE A 1 91 ? -9.063 -1.876 4.455 1.00 97.06 91 PHE A O 1
ATOM 728 N N . TYR A 1 92 ? -8.802 -4.109 4.506 1.00 96.88 92 TYR A N 1
ATOM 729 C CA . TYR A 1 92 ? -10.234 -4.424 4.446 1.00 96.88 92 TYR A CA 1
ATOM 730 C C . TYR A 1 92 ? -10.644 -5.170 5.708 1.00 96.88 92 TYR A C 1
ATOM 732 O O . TYR A 1 92 ? -10.146 -6.263 5.964 1.00 96.88 92 TYR A O 1
ATOM 740 N N . ILE A 1 93 ? -11.528 -4.566 6.499 1.00 94.88 93 ILE A N 1
ATOM 741 C CA . ILE A 1 93 ? -11.951 -5.094 7.801 1.00 94.88 93 ILE A CA 1
ATOM 742 C C . ILE A 1 93 ? -13.409 -5.562 7.764 1.00 94.88 93 ILE A C 1
ATOM 744 O O . ILE A 1 93 ? -14.198 -5.125 6.927 1.00 94.88 93 ILE A O 1
ATOM 748 N N . ASP A 1 94 ? -13.746 -6.452 8.692 1.00 92.31 94 ASP A N 1
ATOM 749 C CA . ASP A 1 94 ? -15.051 -7.106 8.852 1.00 92.31 94 ASP A CA 1
ATOM 750 C C . ASP A 1 94 ? -15.860 -6.584 10.054 1.00 92.31 94 ASP A C 1
ATOM 752 O O . ASP A 1 94 ? -17.005 -6.987 10.248 1.00 92.31 94 ASP A O 1
ATOM 756 N N . SER A 1 95 ? -15.280 -5.708 10.884 1.00 90.12 95 SER A N 1
ATOM 757 C CA . SER A 1 95 ? -15.924 -5.237 12.111 1.00 90.12 95 SER A CA 1
ATOM 758 C C . SER A 1 95 ? -15.526 -3.818 12.507 1.00 90.12 95 SER A C 1
ATOM 760 O O . SER A 1 95 ? -14.382 -3.389 12.353 1.00 90.12 95 SER A O 1
ATOM 762 N N . GLU A 1 96 ? -16.471 -3.092 13.103 1.00 90.94 96 GLU A N 1
ATOM 763 C CA . GLU A 1 96 ? -16.234 -1.755 13.661 1.00 90.94 96 GLU A CA 1
ATOM 764 C C . GLU A 1 96 ? -15.240 -1.787 14.837 1.00 90.94 96 GLU A C 1
ATOM 766 O O . GLU A 1 96 ? -14.443 -0.867 15.013 1.00 90.94 96 GLU A O 1
ATOM 771 N N . GLU A 1 97 ? -15.189 -2.892 15.586 1.00 92.62 97 GLU A N 1
ATOM 772 C CA . GLU A 1 97 ? -14.229 -3.087 16.679 1.00 92.62 97 GLU A CA 1
ATOM 773 C C . GLU A 1 97 ? -12.773 -2.986 16.198 1.00 92.62 97 GLU A C 1
ATOM 775 O O . GLU A 1 97 ? -11.932 -2.369 16.864 1.00 92.62 97 GLU A O 1
ATOM 780 N N . LYS A 1 98 ? -12.466 -3.540 15.014 1.00 92.69 98 LYS A N 1
ATOM 781 C CA . LYS A 1 98 ? -11.141 -3.419 14.384 1.00 92.69 98 LYS A CA 1
ATOM 782 C C . LYS A 1 98 ? -10.822 -1.966 14.035 1.00 92.69 98 LYS A C 1
ATOM 784 O O . LYS A 1 98 ? -9.695 -1.517 14.269 1.00 92.69 98 LYS A O 1
ATOM 789 N N . TYR A 1 99 ? -11.806 -1.211 13.546 1.00 94.38 99 TYR A N 1
ATOM 790 C CA . TYR A 1 99 ? -11.651 0.219 13.283 1.00 94.38 99 TYR A CA 1
ATOM 791 C C . TYR A 1 99 ? -11.362 1.006 14.568 1.00 94.38 99 TYR A C 1
ATOM 793 O O . TYR A 1 99 ? -10.376 1.747 14.631 1.00 94.38 99 TYR A O 1
ATOM 801 N N . SER A 1 100 ? -12.152 0.802 15.627 1.00 94.56 100 SER A N 1
ATOM 802 C CA . SER A 1 100 ? -11.934 1.458 16.923 1.00 94.56 100 SER A CA 1
ATOM 803 C C . SER A 1 100 ? -10.569 1.108 17.523 1.00 94.56 100 SER A C 1
ATOM 805 O O . SER A 1 100 ? -9.880 1.981 18.060 1.00 94.56 100 SER A O 1
ATOM 807 N N . ALA A 1 101 ? -10.126 -0.147 17.394 1.00 93.00 101 ALA A N 1
ATOM 808 C CA . ALA A 1 101 ? -8.810 -0.580 17.857 1.00 93.00 101 ALA A CA 1
ATOM 809 C C . ALA A 1 101 ? -7.665 0.137 17.120 1.00 93.00 101 ALA A C 1
ATOM 811 O O . ALA A 1 101 ? -6.692 0.555 17.758 1.00 93.00 101 ALA A O 1
ATOM 812 N N . LEU A 1 102 ? -7.779 0.319 15.798 1.00 94.62 102 LEU A N 1
ATOM 813 C CA . LEU A 1 102 ? -6.832 1.132 15.034 1.00 94.62 102 LEU A CA 1
ATOM 814 C C . LEU A 1 102 ? -6.858 2.588 15.488 1.00 94.62 102 LEU A C 1
ATOM 816 O O . LEU A 1 102 ? -5.802 3.173 15.725 1.00 94.62 102 LEU A O 1
ATOM 820 N N . GLN A 1 103 ? -8.045 3.166 15.657 1.00 95.50 103 GLN A N 1
ATOM 821 C CA . GLN A 1 103 ? -8.193 4.555 16.070 1.00 95.50 103 GLN A CA 1
ATOM 822 C C . GLN A 1 103 ? -7.475 4.821 17.401 1.00 95.50 103 GLN A C 1
ATOM 824 O O . GLN A 1 103 ? -6.676 5.752 17.489 1.00 95.50 103 GLN A O 1
ATOM 829 N N . GLN A 1 104 ? -7.667 3.963 18.407 1.00 94.62 104 GLN A N 1
ATOM 830 C CA . GLN A 1 104 ? -6.988 4.070 19.706 1.00 94.62 104 GLN A CA 1
ATOM 831 C C . GLN A 1 104 ? -5.462 3.921 19.607 1.00 94.62 104 GLN A C 1
ATOM 833 O O . GLN A 1 104 ? -4.717 4.558 20.357 1.00 94.62 104 GLN A O 1
ATOM 838 N N . LEU A 1 105 ? -4.976 3.067 18.702 1.00 94.06 105 LEU A N 1
ATOM 839 C CA . LEU A 1 105 ? -3.546 2.859 18.476 1.00 94.06 105 LEU A CA 1
ATOM 840 C C . LEU A 1 105 ? -2.912 4.104 17.842 1.00 94.06 105 LEU A C 1
ATOM 842 O O . LEU A 1 105 ? -1.893 4.596 18.335 1.00 94.06 105 LEU A O 1
ATOM 846 N N . LEU A 1 106 ? -3.534 4.634 16.787 1.00 95.00 106 LEU A N 1
ATOM 847 C CA . LEU A 1 106 ? -3.042 5.786 16.028 1.00 95.00 106 LEU A CA 1
ATOM 848 C C . LEU A 1 106 ? -3.169 7.095 16.818 1.00 95.00 106 LEU A C 1
ATOM 850 O O . LEU A 1 106 ? -2.287 7.948 16.734 1.00 95.00 106 LEU A O 1
ATOM 854 N N . GLN A 1 107 ? -4.188 7.222 17.673 1.00 93.25 107 GLN A N 1
ATOM 855 C CA . GLN A 1 107 ? -4.373 8.359 18.581 1.00 93.25 107 GLN A CA 1
ATOM 856 C C . GLN A 1 107 ? -3.230 8.562 19.579 1.00 93.25 107 GLN A C 1
ATOM 858 O O . GLN A 1 107 ? -3.225 9.584 20.260 1.00 93.25 107 GLN A O 1
ATOM 863 N N . LYS A 1 108 ? -2.270 7.641 19.711 1.00 91.31 108 LYS A N 1
ATOM 864 C CA . LYS A 1 108 ? -1.082 7.816 20.566 1.00 91.31 108 LYS A CA 1
ATOM 865 C C . LYS A 1 108 ? 0.102 8.443 19.830 1.00 91.31 108 LYS A C 1
ATOM 867 O O . LYS A 1 108 ? 1.065 8.846 20.478 1.00 91.31 108 LYS A O 1
ATOM 872 N N . GLU A 1 109 ? 0.055 8.530 18.502 1.00 93.25 109 GLU A N 1
ATOM 873 C CA . GLU A 1 109 ? 1.130 9.132 17.717 1.00 93.25 109 GLU A CA 1
ATOM 874 C C . GLU A 1 109 ? 1.034 10.666 17.752 1.00 93.25 109 GLU A C 1
ATOM 876 O O . GLU A 1 109 ? -0.044 11.251 17.654 1.00 93.25 109 GLU A O 1
ATOM 881 N N . ARG A 1 110 ? 2.173 11.328 17.973 1.00 91.69 110 ARG A N 1
ATOM 882 C CA . ARG A 1 110 ? 2.280 12.788 18.169 1.00 91.69 110 ARG A CA 1
ATOM 883 C C . ARG A 1 110 ? 3.409 13.416 17.360 1.00 91.69 110 ARG A C 1
ATOM 885 O O . ARG A 1 110 ? 3.546 14.630 17.372 1.00 91.69 110 ARG A O 1
ATOM 892 N N . LYS A 1 111 ? 4.240 12.600 16.711 1.00 93.62 111 LYS A N 1
ATOM 893 C CA . LYS A 1 111 ? 5.428 13.017 15.955 1.00 93.62 111 LYS A CA 1
ATOM 894 C C . LYS A 1 111 ? 5.245 12.884 14.443 1.00 93.62 111 LYS A C 1
ATOM 896 O O . LYS A 1 111 ? 6.184 13.150 13.707 1.00 93.62 111 LYS A O 1
ATOM 901 N N . LEU A 1 112 ? 4.065 12.458 13.997 1.00 95.56 112 LEU A N 1
ATOM 902 C CA . LEU A 1 112 ? 3.689 12.302 12.595 1.00 95.56 112 LEU A CA 1
ATOM 903 C C . LEU A 1 112 ? 2.290 12.875 12.387 1.00 95.56 112 LEU A C 1
ATOM 905 O O . LEU A 1 112 ? 1.450 12.812 13.289 1.00 95.56 112 LEU A O 1
ATOM 909 N N . THR A 1 113 ? 2.012 13.358 11.180 1.00 95.56 113 THR A N 1
ATOM 910 C CA . THR A 1 113 ? 0.634 13.547 10.734 1.00 95.56 113 THR A CA 1
ATOM 911 C C . THR A 1 113 ? 0.069 12.180 10.389 1.00 95.56 113 THR A C 1
ATOM 913 O O . THR A 1 113 ? 0.476 11.572 9.401 1.00 95.56 113 THR A O 1
ATOM 916 N N . VAL A 1 114 ? -0.875 11.704 11.199 1.00 96.94 114 VAL A N 1
ATOM 917 C CA . VAL A 1 114 ? -1.574 10.439 10.968 1.00 96.94 114 VAL A CA 1
ATOM 918 C C . VAL A 1 114 ? -3.057 10.714 10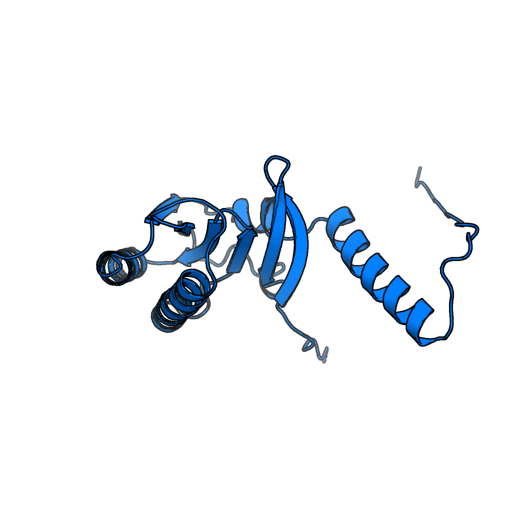.777 1.00 96.94 114 VAL A C 1
ATOM 920 O O . VAL A 1 114 ? -3.682 11.349 11.626 1.00 96.94 114 VAL A O 1
ATOM 923 N N . LYS A 1 115 ? -3.629 10.233 9.671 1.00 96.38 115 LYS A N 1
ATOM 924 C CA . LYS A 1 115 ? -5.075 10.272 9.422 1.00 96.38 115 LYS A CA 1
ATOM 925 C C . LYS A 1 115 ? -5.582 8.855 9.200 1.00 96.38 115 LYS A C 1
ATOM 927 O O . LYS A 1 115 ? -4.985 8.096 8.442 1.00 96.38 115 LYS A O 1
ATOM 932 N N . LEU A 1 116 ? -6.682 8.524 9.864 1.00 97.31 116 LEU A N 1
ATOM 933 C CA . LEU A 1 116 ? -7.413 7.280 9.674 1.00 97.31 116 LEU A CA 1
ATOM 934 C C . LEU A 1 116 ? -8.694 7.602 8.907 1.00 97.31 116 LEU A C 1
ATOM 936 O O . LEU A 1 116 ? -9.426 8.508 9.303 1.00 97.31 116 LEU A O 1
ATOM 940 N N . GLY A 1 117 ? -8.945 6.877 7.825 1.00 96.38 117 GLY A N 1
ATOM 941 C CA . GLY A 1 117 ? -10.195 6.948 7.081 1.00 96.38 117 GLY A CA 1
ATOM 942 C C . GLY A 1 117 ? -10.859 5.583 6.992 1.00 96.38 117 GLY A C 1
ATOM 943 O O . GLY A 1 117 ? -10.179 4.559 7.002 1.00 96.38 117 GLY A O 1
ATOM 944 N N . CYS A 1 118 ? -12.186 5.590 6.897 1.00 96.00 118 CYS A N 1
ATOM 945 C CA . CYS A 1 118 ? -13.008 4.414 6.644 1.00 96.00 118 CYS A CA 1
ATOM 946 C C . CYS A 1 118 ? -14.011 4.732 5.540 1.00 96.00 118 CYS A C 1
ATOM 948 O O . CYS A 1 118 ? -14.516 5.858 5.464 1.00 96.00 118 CYS A O 1
ATOM 950 N N . LYS A 1 119 ? -14.292 3.755 4.686 1.00 96.50 119 LYS A N 1
ATOM 951 C CA . LYS A 1 119 ? -15.295 3.862 3.638 1.00 96.50 119 LYS A CA 1
ATOM 952 C C . 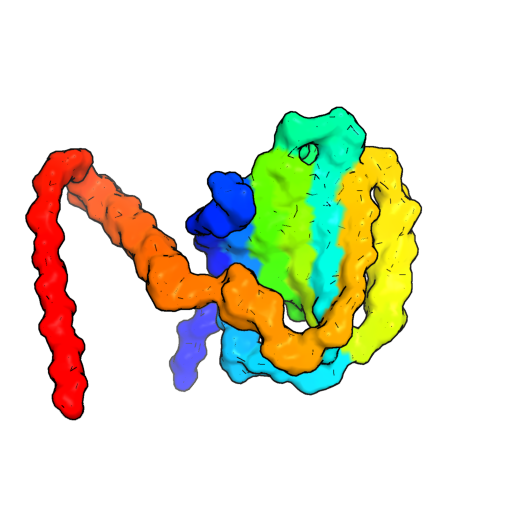LYS A 1 119 ? -15.834 2.481 3.291 1.00 96.50 119 LYS A C 1
ATOM 954 O O . LYS A 1 119 ? -15.055 1.581 2.983 1.00 96.50 119 LYS A O 1
ATOM 959 N N . SER A 1 120 ? -17.153 2.377 3.173 1.00 96.69 120 SER A N 1
ATOM 960 C CA . SER A 1 120 ? -17.773 1.171 2.636 1.00 96.69 120 SER A CA 1
ATOM 961 C C . SER A 1 120 ? -17.388 0.968 1.171 1.00 96.69 120 SER A C 1
ATOM 963 O O . SER A 1 120 ? -17.586 1.837 0.313 1.00 96.69 120 SER A O 1
ATOM 965 N N . GLU A 1 121 ? -16.791 -0.180 0.882 1.00 97.19 121 GLU A N 1
ATOM 966 C CA . GLU A 1 121 ? -16.258 -0.540 -0.422 1.00 97.19 121 GLU A CA 1
ATOM 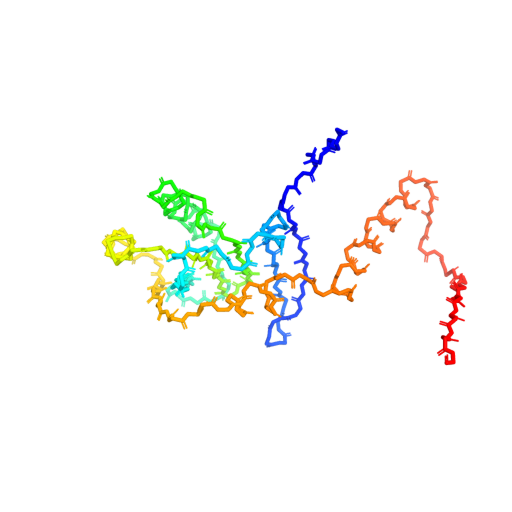967 C C . GLU A 1 121 ? -16.371 -2.056 -0.694 1.00 97.19 121 GLU A C 1
ATOM 969 O O . GLU A 1 121 ? -15.367 -2.734 -0.932 1.00 97.19 121 GLU A O 1
ATOM 974 N N . PRO A 1 122 ? -17.598 -2.613 -0.761 1.00 95.81 122 PRO A N 1
ATOM 975 C CA . PRO A 1 122 ? -17.828 -4.058 -0.892 1.00 95.81 122 PRO A CA 1
ATOM 976 C C . PRO A 1 122 ? -17.250 -4.677 -2.173 1.00 95.81 122 PRO A C 1
ATOM 978 O O . PRO A 1 122 ? -17.081 -5.886 -2.261 1.00 95.81 122 PRO A O 1
ATOM 981 N N . LYS A 1 123 ? -16.941 -3.857 -3.186 1.00 96.56 123 LYS A N 1
ATOM 982 C CA . LYS A 1 123 ? -16.350 -4.297 -4.461 1.00 96.56 123 LYS A CA 1
ATOM 983 C C . LYS A 1 123 ? -14.822 -4.225 -4.493 1.00 96.56 123 LYS A C 1
ATOM 985 O O . LYS A 1 123 ? -14.250 -4.467 -5.551 1.00 96.56 123 LYS A O 1
ATOM 990 N N . TRP A 1 124 ? -14.176 -3.820 -3.398 1.00 97.38 124 TRP A N 1
ATOM 991 C CA . TRP A 1 124 ? -12.716 -3.706 -3.290 1.00 97.38 124 TRP A CA 1
ATOM 992 C C . TRP A 1 124 ? -12.082 -2.932 -4.461 1.00 97.38 124 TRP A C 1
ATOM 994 O O . TRP A 1 124 ? -11.071 -3.316 -5.050 1.00 97.38 124 TRP A O 1
ATOM 1004 N N . THR A 1 125 ? -12.730 -1.837 -4.858 1.00 97.44 125 THR A N 1
ATOM 1005 C CA . THR A 1 125 ? -12.335 -1.046 -6.031 1.00 97.44 125 THR A CA 1
ATOM 1006 C C . THR A 1 125 ? -10.927 -0.470 -5.879 1.00 97.44 125 THR A C 1
ATOM 1008 O O . THR A 1 125 ? -10.180 -0.444 -6.852 1.00 97.44 125 THR A O 1
ATOM 1011 N N . THR A 1 126 ? -10.545 -0.054 -4.674 1.00 97.69 126 THR A N 1
ATOM 1012 C CA . THR A 1 126 ? -9.209 0.448 -4.347 1.00 97.69 126 THR A CA 1
ATOM 1013 C C . THR A 1 126 ? -8.161 -0.650 -4.512 1.00 97.69 126 THR A C 1
ATOM 1015 O O . THR A 1 126 ? -7.150 -0.430 -5.179 1.00 97.69 126 THR A O 1
ATOM 1018 N N . TYR A 1 127 ? -8.419 -1.862 -4.014 1.00 97.62 127 TYR A N 1
ATOM 1019 C CA . TYR A 1 127 ? -7.531 -2.995 -4.270 1.00 97.62 127 TYR A CA 1
ATOM 1020 C C . TYR A 1 127 ? -7.379 -3.264 -5.772 1.00 97.62 127 TYR A C 1
ATOM 1022 O O . TYR A 1 127 ? -6.265 -3.225 -6.279 1.00 97.62 127 TYR A O 1
ATOM 1030 N N . PHE A 1 128 ? -8.476 -3.459 -6.510 1.00 96.81 128 PHE A N 1
ATOM 1031 C CA . PHE A 1 128 ? -8.398 -3.897 -7.909 1.00 96.81 128 PHE A CA 1
ATOM 1032 C C . PHE A 1 128 ? -7.954 -2.825 -8.907 1.00 96.81 128 PHE A C 1
ATOM 1034 O O . PHE A 1 128 ? -7.339 -3.164 -9.915 1.00 96.81 128 PHE A O 1
ATOM 1041 N N . LYS A 1 129 ? -8.305 -1.552 -8.687 1.00 95.69 129 LYS A N 1
ATOM 1042 C CA . LYS A 1 129 ? -8.060 -0.478 -9.667 1.00 95.69 129 LYS A CA 1
ATOM 1043 C C . LYS A 1 129 ? -6.885 0.425 -9.315 1.00 95.69 129 LYS A C 1
ATOM 1045 O O . LYS A 1 129 ? -6.305 1.019 -10.221 1.00 95.69 129 LYS A O 1
ATOM 1050 N N . LEU A 1 130 ? -6.557 0.563 -8.029 1.00 95.94 130 LEU A N 1
ATOM 1051 C CA . LEU A 1 130 ? -5.460 1.423 -7.583 1.00 95.94 130 LEU A CA 1
ATOM 1052 C C . LEU A 1 130 ? -4.208 0.608 -7.248 1.00 95.94 130 LEU A C 1
ATOM 1054 O O . LEU A 1 130 ? -3.148 0.889 -7.805 1.00 95.94 130 LEU A O 1
ATOM 1058 N N . LEU A 1 131 ? -4.331 -0.381 -6.356 1.00 96.94 131 LEU A N 1
ATOM 1059 C CA . LEU A 1 131 ? -3.184 -1.122 -5.816 1.00 96.94 131 LEU A CA 1
ATOM 1060 C C . LEU A 1 131 ? -2.720 -2.258 -6.723 1.00 96.94 131 LEU A C 1
ATOM 1062 O O . LEU A 1 131 ? -1.524 -2.388 -6.988 1.00 96.94 131 LEU A O 1
ATOM 1066 N N . TYR A 1 132 ? -3.651 -3.086 -7.188 1.00 96.06 132 TYR A N 1
ATOM 1067 C CA . TYR A 1 132 ? -3.342 -4.219 -8.039 1.00 96.06 132 TYR A CA 1
ATOM 1068 C C . TYR A 1 132 ? -2.881 -3.704 -9.407 1.00 96.06 132 TYR A C 1
ATOM 1070 O O . TYR A 1 132 ? -3.560 -2.871 -10.019 1.00 96.06 132 TYR A O 1
ATOM 1078 N N . PRO A 1 133 ? -1.714 -4.144 -9.898 1.00 94.94 133 PRO A N 1
ATOM 1079 C CA . PRO A 1 133 ? -1.200 -3.666 -11.167 1.00 94.94 133 PRO A CA 1
ATOM 1080 C C . PRO A 1 133 ? -2.040 -4.215 -12.324 1.00 94.94 133 PRO A C 1
ATOM 1082 O O . PRO A 1 133 ? -2.341 -5.408 -12.398 1.00 94.94 133 PRO A O 1
ATOM 1085 N N . ASP A 1 134 ? -2.377 -3.347 -13.271 1.00 92.62 134 ASP A N 1
ATOM 1086 C CA . ASP A 1 134 ? -2.897 -3.787 -14.559 1.00 92.62 134 ASP A CA 1
ATOM 1087 C C . ASP A 1 134 ? -1.794 -4.458 -15.403 1.00 92.62 134 ASP A C 1
ATOM 1089 O O . ASP A 1 134 ? -0.624 -4.561 -15.014 1.00 92.62 134 ASP A O 1
ATOM 1093 N N . ALA A 1 135 ? -2.171 -4.920 -16.596 1.00 89.81 135 ALA A N 1
ATOM 1094 C CA . ALA A 1 135 ? -1.246 -5.582 -17.507 1.00 89.81 135 ALA A CA 1
ATOM 1095 C C . ALA A 1 135 ? -0.046 -4.697 -17.897 1.00 89.81 135 ALA A C 1
ATOM 1097 O O . ALA A 1 135 ? 1.056 -5.220 -18.062 1.00 89.81 135 ALA A O 1
ATOM 1098 N N . ALA A 1 136 ? -0.23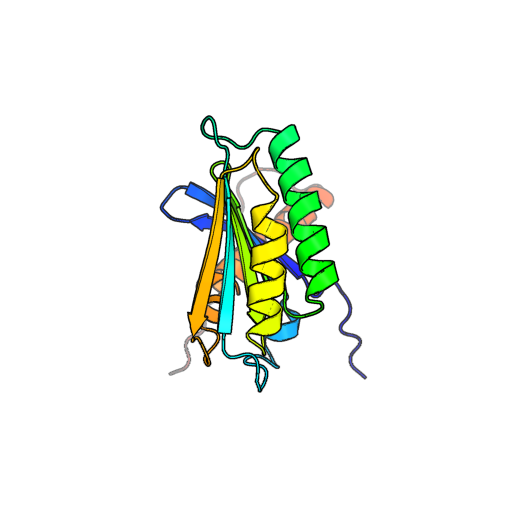1 -3.378 -18.016 1.00 88.12 136 ALA A N 1
ATOM 1099 C CA . ALA A 1 136 ? 0.841 -2.459 -18.385 1.00 88.12 136 ALA A CA 1
ATOM 1100 C C . ALA A 1 136 ? 1.838 -2.280 -17.231 1.00 88.12 136 ALA A C 1
ATOM 1102 O O . ALA A 1 136 ? 3.044 -2.421 -17.434 1.00 88.12 136 ALA A O 1
ATOM 1103 N N . LYS A 1 137 ? 1.346 -2.064 -16.005 1.00 92.19 137 LYS A N 1
ATOM 1104 C CA . LYS A 1 137 ? 2.178 -1.983 -14.793 1.00 92.19 137 LYS A CA 1
ATOM 1105 C C . LYS A 1 137 ? 2.959 -3.281 -14.563 1.00 92.19 137 LYS A C 1
ATOM 1107 O O . LYS A 1 137 ? 4.166 -3.239 -14.331 1.00 92.19 137 LYS A O 1
ATOM 1112 N N . LEU A 1 138 ? 2.306 -4.440 -14.705 1.00 90.44 138 LEU A N 1
ATOM 1113 C CA . LEU A 1 138 ? 2.970 -5.748 -14.613 1.00 90.44 138 LEU A CA 1
ATOM 1114 C C . LEU A 1 138 ? 4.047 -5.933 -15.684 1.00 90.44 138 LEU A C 1
ATOM 1116 O O . LEU A 1 138 ? 5.104 -6.502 -15.405 1.00 90.44 138 LEU A O 1
ATOM 1120 N N . GLN A 1 139 ? 3.798 -5.460 -16.906 1.00 88.62 139 GLN A N 1
ATOM 1121 C CA . GLN A 1 139 ? 4.788 -5.536 -17.972 1.00 88.62 139 GLN A CA 1
ATOM 1122 C C . GLN A 1 139 ? 6.028 -4.697 -17.646 1.00 88.62 139 GLN A C 1
ATOM 1124 O O . GLN A 1 139 ? 7.138 -5.159 -17.888 1.00 88.62 139 GLN A O 1
ATOM 1129 N N . THR A 1 140 ? 5.870 -3.519 -17.039 1.00 87.19 140 THR A N 1
ATOM 1130 C CA . THR A 1 140 ? 7.001 -2.688 -16.593 1.00 87.19 140 THR A CA 1
ATOM 1131 C C . THR A 1 140 ? 7.873 -3.407 -15.562 1.00 87.19 140 THR A C 1
ATOM 1133 O O . THR A 1 140 ? 9.097 -3.391 -15.690 1.00 87.19 140 THR A O 1
ATOM 1136 N N . VAL A 1 141 ? 7.269 -4.110 -14.596 1.00 88.81 141 VAL A N 1
ATOM 1137 C CA . VAL A 1 141 ? 8.023 -4.923 -13.622 1.00 88.81 141 VAL A CA 1
ATOM 1138 C C . VAL A 1 141 ? 8.811 -6.029 -14.326 1.00 88.81 141 VAL A C 1
ATOM 1140 O O . VAL A 1 141 ? 10.015 -6.162 -14.123 1.00 88.81 141 VAL A O 1
ATOM 1143 N N . ARG A 1 142 ? 8.161 -6.780 -15.222 1.00 88.31 142 ARG A N 1
ATOM 1144 C CA . ARG A 1 142 ? 8.817 -7.850 -15.995 1.00 88.31 142 ARG A CA 1
ATOM 1145 C C . ARG A 1 142 ? 9.939 -7.320 -16.882 1.00 88.31 142 ARG A C 1
ATOM 1147 O O . ARG A 1 142 ? 10.967 -7.974 -17.029 1.00 88.31 142 ARG A O 1
ATOM 1154 N N . ASN A 1 143 ? 9.753 -6.143 -17.475 1.00 88.19 143 ASN A N 1
ATOM 1155 C CA . ASN A 1 143 ? 10.780 -5.495 -18.283 1.00 88.19 143 ASN A CA 1
ATOM 1156 C C . ASN A 1 143 ? 12.016 -5.190 -17.435 1.00 88.19 143 ASN A C 1
ATOM 1158 O O . ASN A 1 143 ? 13.120 -5.500 -17.871 1.00 88.19 143 ASN A O 1
ATOM 1162 N N . LYS A 1 144 ? 11.835 -4.658 -16.220 1.00 87.25 144 LYS A N 1
ATOM 1163 C CA . LYS A 1 144 ? 12.938 -4.404 -15.287 1.00 87.25 144 LYS A CA 1
ATOM 1164 C C . LYS A 1 144 ? 13.701 -5.688 -14.951 1.00 87.25 144 LYS A C 1
ATOM 1166 O O . LYS A 1 144 ? 14.912 -5.730 -15.131 1.00 87.25 144 LYS A O 1
ATOM 1171 N N . GLU A 1 145 ? 12.997 -6.755 -14.573 1.00 88.38 145 GLU A N 1
ATOM 1172 C CA . GLU A 1 145 ? 13.621 -8.056 -14.285 1.00 88.38 145 GLU A CA 1
ATOM 1173 C C . GLU A 1 145 ? 14.378 -8.631 -15.493 1.00 88.38 145 GLU A C 1
ATOM 1175 O O . GLU A 1 145 ? 15.437 -9.240 -15.348 1.00 88.38 145 GLU A O 1
ATOM 1180 N N . ASN A 1 146 ? 13.836 -8.465 -16.701 1.00 88.19 146 ASN A N 1
ATOM 1181 C CA . ASN A 1 146 ? 14.489 -8.922 -17.924 1.00 88.19 146 ASN A CA 1
ATOM 1182 C C . ASN A 1 146 ? 15.752 -8.111 -18.225 1.00 88.19 146 ASN A C 1
ATOM 1184 O O . ASN A 1 146 ? 16.769 -8.701 -18.576 1.00 88.19 146 ASN A O 1
ATOM 1188 N N . ILE A 1 147 ? 15.708 -6.788 -18.053 1.00 87.50 147 ILE A N 1
ATOM 1189 C CA . ILE A 1 147 ? 16.869 -5.906 -18.220 1.00 87.50 147 ILE A CA 1
ATOM 1190 C C . ILE A 1 147 ? 17.974 -6.286 -17.226 1.00 87.50 147 ILE A C 1
ATOM 1192 O O . ILE A 1 147 ? 19.122 -6.457 -17.626 1.00 87.50 147 ILE A O 1
ATOM 1196 N N . GLU A 1 148 ? 17.635 -6.499 -15.953 1.00 88.69 148 GLU A N 1
ATOM 1197 C CA . GLU A 1 148 ? 18.593 -6.940 -14.930 1.00 88.69 148 GLU A CA 1
ATOM 1198 C C . GLU A 1 148 ? 19.241 -8.286 -15.296 1.00 88.69 148 GLU A C 1
ATOM 1200 O O . GLU A 1 148 ? 20.458 -8.446 -15.181 1.00 88.69 148 GLU A O 1
ATOM 1205 N N . LYS A 1 149 ? 18.457 -9.240 -15.818 1.00 90.00 149 LYS A N 1
ATOM 1206 C CA . LYS A 1 149 ? 18.986 -10.522 -16.314 1.00 90.00 149 LYS A CA 1
ATOM 1207 C C . LYS A 1 149 ? 19.923 -10.344 -17.503 1.00 90.00 149 LYS A C 1
ATOM 1209 O O . LYS A 1 149 ? 20.960 -11.003 -17.546 1.00 90.00 149 LYS A O 1
ATOM 1214 N N . LEU A 1 150 ? 19.579 -9.480 -18.456 1.00 89.12 150 LEU A N 1
ATOM 1215 C CA . LEU A 1 150 ? 20.438 -9.188 -19.604 1.00 89.12 150 LEU A CA 1
ATOM 1216 C C . LEU A 1 150 ? 21.794 -8.647 -19.137 1.00 89.12 150 LEU A C 1
ATOM 1218 O O . LEU A 1 150 ? 22.822 -9.224 -19.491 1.00 89.12 150 LEU A O 1
ATOM 1222 N N . TYR A 1 151 ? 21.807 -7.649 -18.249 1.00 89.62 151 TYR A N 1
ATOM 1223 C CA . TYR A 1 151 ? 23.051 -7.133 -17.665 1.00 89.62 151 TYR A CA 1
ATOM 1224 C C . TYR A 1 151 ? 23.850 -8.210 -16.931 1.00 89.62 151 TYR A C 1
ATOM 1226 O O . TYR A 1 151 ? 25.061 -8.313 -17.121 1.00 89.62 151 TYR A O 1
ATOM 1234 N N . SER A 1 152 ? 23.189 -9.060 -16.138 1.00 91.44 152 SER A N 1
ATOM 1235 C CA . SER A 1 152 ? 23.873 -10.152 -15.431 1.00 91.44 152 SER A CA 1
ATOM 1236 C C . SER A 1 152 ? 24.539 -11.164 -16.373 1.00 91.44 152 SER A C 1
ATOM 1238 O O . SER A 1 152 ? 25.518 -11.801 -15.996 1.00 91.44 152 SER A O 1
ATOM 1240 N N . ASN A 1 153 ? 24.051 -11.265 -17.613 1.00 92.88 153 ASN A N 1
ATOM 1241 C CA . ASN A 1 153 ? 2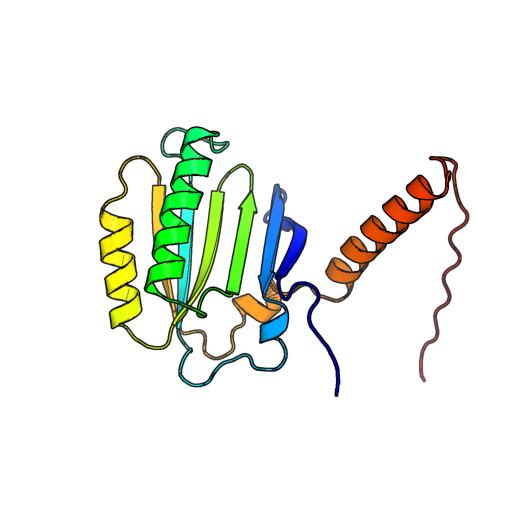4.608 -12.115 -18.663 1.00 92.88 153 ASN A CA 1
ATOM 1242 C C . ASN A 1 153 ? 25.636 -11.385 -19.550 1.00 92.88 153 ASN A C 1
ATOM 1244 O O . ASN A 1 153 ? 26.008 -11.903 -20.603 1.00 92.88 153 ASN A O 1
ATOM 1248 N N . GLY A 1 154 ? 26.103 -10.201 -19.139 1.00 89.69 154 GLY A N 1
ATOM 1249 C CA . GLY A 1 154 ? 27.132 -9.434 -19.844 1.00 89.69 154 GLY A CA 1
ATOM 1250 C C . GLY A 1 154 ? 26.605 -8.536 -20.963 1.00 89.69 154 GLY A C 1
ATOM 1251 O O . GLY A 1 154 ? 27.394 -8.088 -21.795 1.00 89.69 154 GLY A O 1
ATOM 1252 N N . ASP A 1 155 ? 25.294 -8.280 -21.010 1.00 88.06 155 ASP A N 1
ATOM 1253 C CA . ASP A 1 155 ? 24.734 -7.289 -21.929 1.00 88.06 155 ASP A CA 1
ATOM 1254 C C . ASP A 1 155 ? 25.174 -5.858 -21.550 1.00 88.06 155 ASP A C 1
ATOM 1256 O O . ASP A 1 155 ? 25.620 -5.598 -20.429 1.00 88.06 155 ASP A O 1
ATOM 1260 N N . SER A 1 156 ? 25.066 -4.923 -22.496 1.00 85.75 156 SER A N 1
ATOM 1261 C CA . SER A 1 156 ? 25.513 -3.532 -22.355 1.00 85.75 156 SER A CA 1
ATOM 1262 C C . SER A 1 156 ? 24.430 -2.526 -22.748 1.00 85.75 156 SER A C 1
ATOM 1264 O O . SER A 1 156 ? 23.434 -2.875 -23.375 1.00 85.75 156 SER A O 1
ATOM 1266 N N . GLU A 1 157 ? 24.656 -1.245 -22.448 1.00 84.12 157 GLU A N 1
ATOM 1267 C CA . GLU A 1 157 ? 23.756 -0.121 -22.778 1.00 84.12 157 GLU A CA 1
ATOM 1268 C C . GLU A 1 157 ? 23.647 0.193 -24.288 1.00 84.12 157 GLU A C 1
ATOM 1270 O O . GLU A 1 157 ? 23.064 1.200 -24.692 1.00 84.12 157 GLU A O 1
ATOM 1275 N N . ALA A 1 158 ? 24.216 -0.646 -25.156 1.00 85.50 158 ALA A N 1
ATOM 1276 C CA . ALA A 1 158 ? 24.152 -0.448 -26.595 1.00 85.50 158 ALA A CA 1
ATOM 1277 C C . ALA A 1 158 ? 22.707 -0.546 -27.113 1.00 85.50 158 ALA A C 1
ATOM 1279 O O . ALA A 1 158 ? 21.926 -1.391 -26.678 1.00 85.50 158 ALA A O 1
ATOM 1280 N N . ALA A 1 159 ? 22.368 0.270 -28.114 1.00 82.94 159 ALA A N 1
ATOM 1281 C CA . ALA A 1 159 ? 21.053 0.228 -28.746 1.00 82.94 159 ALA A CA 1
ATOM 1282 C C . ALA A 1 159 ? 20.712 -1.188 -29.259 1.00 82.94 159 ALA A C 1
ATOM 1284 O O . ALA A 1 159 ? 21.553 -1.900 -29.821 1.00 82.94 159 ALA A O 1
ATOM 1285 N N . ARG A 1 160 ? 19.453 -1.596 -29.073 1.00 77.19 160 ARG A N 1
ATOM 1286 C CA . ARG A 1 160 ? 18.929 -2.905 -29.486 1.00 77.19 160 ARG A CA 1
ATOM 1287 C C . ARG A 1 160 ? 17.709 -2.720 -30.376 1.00 77.19 160 ARG A C 1
ATOM 1289 O O . ARG A 1 160 ? 16.880 -1.841 -30.152 1.00 77.19 160 ARG A O 1
ATOM 1296 N N . ARG A 1 161 ? 17.577 -3.588 -31.378 1.00 83.56 161 ARG A N 1
ATOM 1297 C CA . ARG A 1 161 ? 16.364 -3.672 -32.191 1.00 83.56 161 ARG A CA 1
ATOM 1298 C C . ARG A 1 161 ? 15.274 -4.376 -31.387 1.00 83.56 161 ARG A C 1
ATOM 1300 O O . ARG A 1 161 ? 15.451 -5.525 -30.992 1.00 83.56 161 ARG A O 1
ATOM 1307 N N . LEU A 1 162 ? 14.141 -3.707 -31.197 1.00 81.56 162 LEU A N 1
ATOM 1308 C CA . LEU A 1 162 ? 12.954 -4.306 -30.597 1.00 81.56 162 LEU A CA 1
ATOM 1309 C C . LEU A 1 162 ? 12.071 -4.896 -31.702 1.00 81.56 162 LEU A C 1
ATOM 1311 O O . LEU A 1 162 ? 11.648 -4.183 -32.609 1.00 81.56 162 LEU A O 1
ATOM 1315 N N . ASN A 1 163 ? 11.809 -6.202 -31.639 1.00 83.06 163 ASN A N 1
ATOM 1316 C CA . ASN A 1 163 ? 10.874 -6.873 -32.540 1.00 83.06 163 ASN A CA 1
ATOM 1317 C C . ASN A 1 163 ? 9.560 -7.110 -31.792 1.00 83.06 163 ASN A C 1
ATOM 1319 O O . ASN A 1 163 ? 9.539 -7.814 -30.784 1.00 83.06 163 ASN A O 1
ATOM 1323 N N . LEU A 1 164 ? 8.472 -6.526 -32.290 1.00 84.25 164 LEU A N 1
ATOM 1324 C CA . LEU A 1 164 ? 7.133 -6.666 -31.727 1.00 84.25 164 LEU A CA 1
ATOM 1325 C C . LEU A 1 164 ? 6.286 -7.532 -32.660 1.00 84.25 164 LEU A C 1
ATOM 1327 O O . LEU A 1 164 ? 6.173 -7.233 -33.847 1.00 84.25 164 LEU A O 1
ATOM 1331 N N . HIS A 1 165 ? 5.692 -8.596 -32.126 1.00 83.62 165 HIS A N 1
ATOM 1332 C CA . HIS A 1 165 ? 4.739 -9.423 -32.858 1.00 83.62 165 HIS A CA 1
ATOM 1333 C C . HIS A 1 165 ? 3.343 -9.194 -32.282 1.00 83.62 165 HIS A C 1
ATOM 1335 O O . HIS A 1 165 ? 3.127 -9.380 -31.085 1.00 83.62 165 HIS A O 1
ATOM 1341 N N . MET A 1 166 ? 2.407 -8.777 -33.130 1.00 86.00 166 MET A N 1
ATOM 1342 C CA . MET A 1 166 ? 1.018 -8.518 -32.759 1.00 86.00 166 MET A CA 1
ATOM 1343 C C . MET A 1 166 ? 0.100 -9.364 -33.630 1.00 86.00 166 MET A C 1
ATOM 1345 O O . MET A 1 166 ? 0.284 -9.440 -34.841 1.00 86.00 166 MET A O 1
ATOM 1349 N N . TYR A 1 167 ? -0.898 -9.976 -33.003 1.00 88.50 167 TYR A N 1
ATOM 1350 C CA . TYR A 1 167 ? -1.959 -10.707 -33.680 1.00 88.50 167 TYR A CA 1
ATOM 1351 C C . TYR A 1 167 ? -3.306 -10.183 -33.188 1.00 88.50 167 TYR A C 1
ATOM 1353 O O . TYR A 1 167 ? -3.520 -10.054 -31.982 1.00 88.50 167 TYR A O 1
ATOM 1361 N N . PHE A 1 168 ? -4.206 -9.898 -34.124 1.00 87.94 168 PHE A N 1
ATOM 1362 C CA . PHE A 1 168 ? -5.558 -9.432 -33.843 1.00 87.94 168 PHE A CA 1
ATOM 1363 C C . PHE A 1 168 ? -6.533 -10.522 -34.286 1.00 87.94 168 PHE A C 1
ATOM 1365 O O . PHE A 1 168 ? -6.494 -10.950 -35.440 1.00 87.94 168 PHE A O 1
ATOM 1372 N N . ARG A 1 169 ? -7.387 -10.994 -33.370 1.00 78.00 169 ARG A N 1
ATOM 1373 C CA . ARG A 1 169 ? -8.515 -11.852 -33.752 1.00 78.00 169 ARG A CA 1
ATOM 1374 C C . ARG A 1 169 ? -9.568 -10.991 -34.447 1.00 78.00 169 ARG A C 1
ATOM 1376 O O . ARG A 1 169 ? -9.926 -9.944 -33.914 1.00 78.00 169 ARG A O 1
ATOM 1383 N N . SER A 1 170 ? -10.015 -11.452 -35.612 1.00 71.12 170 SER A N 1
ATOM 1384 C CA . SER A 1 170 ? -11.219 -10.983 -36.307 1.00 71.12 170 SER A CA 1
ATOM 1385 C C . SER A 1 170 ? -12.478 -11.345 -35.535 1.00 71.12 170 SER A C 1
ATOM 1387 O O . SER A 1 170 ? -12.508 -12.499 -35.043 1.00 71.12 170 SER A O 1
#

Sequence (170 aa):
MTKTSKNAWLEYDWKLDGGDARFRVDMSLYTNAPIEGCAELVFIYCASLSEQPLKAGELRRIDSLIARCIKKLGKEYVGCIESAAMHQYYFYIDSEEKYSALQQLLQKERKLTVKLGCKSEPKWTTYFKLLYPDAAKLQTVRNKENIEKLYSNGDSEAARRLNLHMYFRS

Solvent-accessible surface area (backbone atoms only — not comparable to full-atom values): 10057 Å² total; per-residue (Å²): 138,82,89,85,84,77,67,54,60,48,75,49,77,48,77,51,98,88,37,72,28,38,37,36,25,49,60,69,43,69,87,59,55,61,49,88,69,32,31,32,38,34,37,42,39,38,30,48,71,86,53,74,55,58,46,75,74,51,49,56,47,49,54,56,51,50,54,51,49,42,72,71,71,50,85,36,65,46,35,36,42,39,38,60,58,37,38,37,38,38,32,41,43,68,50,67,68,60,52,53,53,48,50,64,58,57,69,70,60,81,82,46,41,72,48,80,48,75,44,85,36,66,75,37,57,60,51,64,72,69,59,42,68,52,74,65,56,49,46,53,53,52,49,51,55,49,51,55,50,40,46,76,72,71,52,70,94,66,90,76,90,84,85,84,88,85,85,80,87,130